Protein AF-A0A059F5L5-F1 (afdb_monomer_lite)

Sequence (81 aa):
NQTNRIFREHLTVNHSIGFLNYENNCHTNSIEGNWSAIKSKIGRRFRTNDFIDIYLIRFMLKRNENGNVFNNLIKYLFRFF

InterPro domains:
  IPR053164 IS1016-like transposase [PTHR47163] (4-76)

pLDDT: mean 76.48, std 16.84, range [47.56, 94.31]

Secondary structure (DSSP, 8-state):
--HHHHTT------GGGGSEETTTTEEHHHHHHHHHHHHTTS-GGG-SHHHHHHHHHHHHHHHH--S-HHHHHHHHHHTT-

Foldseek 3Di:
DVVVVVVVPPVPPPPVVPQAPPVVRHGVVVVVVLVVVLVVVDDPVQPDPVRS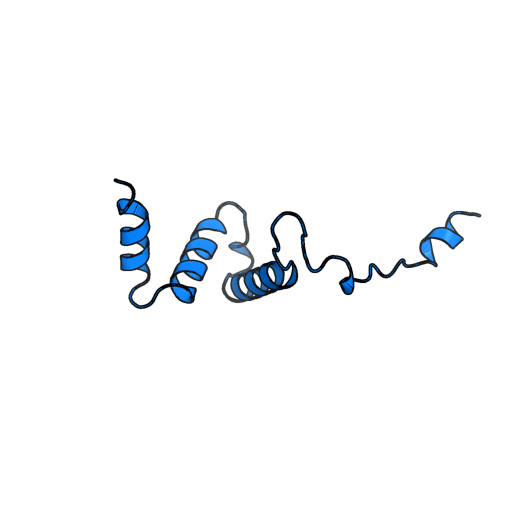VVSSLQSCCVVPHDDDSVVVVVCVVPVVD

Organism: NCBI:txid1288291

Structure (mmCIF, N/CA/C/O backbone):
data_AF-A0A059F5L5-F1
#
_entry.id   AF-A0A059F5L5-F1
#
loop_
_atom_site.group_PDB
_atom_site.id
_atom_site.type_symbol
_atom_site.label_atom_id
_atom_site.label_alt_id
_atom_site.label_comp_id
_atom_site.label_asym_id
_atom_site.label_entity_id
_atom_site.label_seq_id
_atom_site.pdbx_PDB_ins_code
_atom_site.Cartn_x
_atom_site.Cartn_y
_atom_site.Cartn_z
_atom_site.occupancy
_atom_site.B_iso_or_equiv
_atom_site.auth_seq_id
_atom_site.auth_comp_id
_atom_site.auth_asym_id
_atom_site.auth_atom_id
_atom_site.pdbx_PDB_model_num
ATOM 1 N N . ASN A 1 1 ? 26.417 -23.113 -37.058 1.00 50.47 1 ASN A N 1
ATOM 2 C CA . ASN A 1 1 ? 25.931 -22.962 -35.663 1.00 50.47 1 ASN A CA 1
ATOM 3 C C . ASN A 1 1 ? 25.608 -21.507 -35.359 1.00 50.47 1 ASN A C 1
ATOM 5 O O . ASN A 1 1 ? 26.394 -20.801 -34.741 1.00 50.47 1 ASN A O 1
ATOM 9 N N . GLN A 1 2 ? 24.459 -21.055 -35.855 1.00 47.56 2 GLN A N 1
ATOM 10 C CA . GLN A 1 2 ? 23.996 -19.662 -35.813 1.00 47.56 2 GLN A CA 1
ATOM 11 C C . GLN A 1 2 ? 23.415 -19.277 -34.440 1.00 47.56 2 GLN A C 1
ATOM 13 O O . GLN A 1 2 ? 23.455 -18.116 -34.043 1.00 47.56 2 GLN A O 1
ATOM 18 N N . THR A 1 3 ? 22.988 -20.278 -33.667 1.00 50.50 3 THR A N 1
ATOM 19 C CA . THR A 1 3 ? 22.375 -20.145 -32.340 1.00 50.50 3 THR A CA 1
ATOM 20 C C . THR A 1 3 ? 23.315 -19.527 -31.298 1.00 50.50 3 THR A C 1
ATOM 22 O O . THR A 1 3 ? 22.879 -18.714 -30.495 1.00 50.50 3 THR A O 1
ATOM 25 N N . ASN A 1 4 ? 24.623 -19.810 -31.351 1.00 51.34 4 ASN A N 1
ATOM 26 C CA . ASN A 1 4 ? 25.601 -19.284 -30.381 1.00 51.34 4 ASN A CA 1
ATOM 27 C C . ASN A 1 4 ? 25.950 -17.797 -30.566 1.00 51.34 4 ASN A C 1
ATOM 29 O O . ASN A 1 4 ? 26.566 -17.204 -29.682 1.00 51.34 4 ASN A O 1
ATOM 33 N N . ARG A 1 5 ? 25.591 -17.184 -31.702 1.00 49.56 5 ARG A N 1
ATOM 34 C CA . ARG A 1 5 ? 25.854 -15.758 -31.954 1.00 49.56 5 ARG A CA 1
ATOM 35 C C . ARG A 1 5 ? 24.768 -14.872 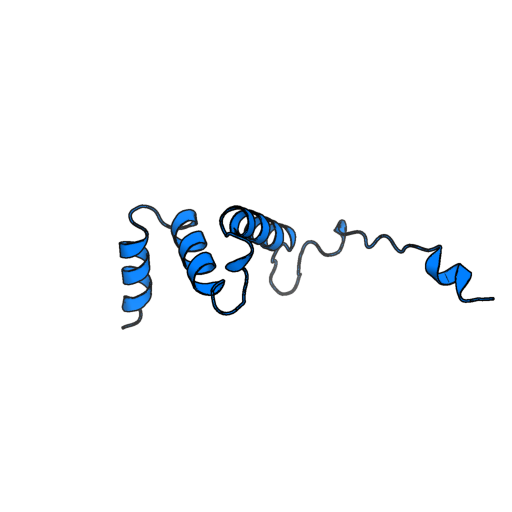-31.336 1.00 49.56 5 ARG A C 1
ATOM 37 O O . ARG A 1 5 ? 25.092 -13.831 -30.783 1.00 49.56 5 ARG A O 1
ATOM 44 N N . ILE A 1 6 ? 23.520 -15.349 -31.341 1.00 53.81 6 ILE A N 1
ATOM 45 C CA . ILE A 1 6 ? 22.341 -14.629 -30.833 1.00 53.81 6 ILE A CA 1
ATOM 46 C C . ILE A 1 6 ? 22.398 -14.459 -29.303 1.00 53.81 6 ILE A C 1
ATOM 48 O O . ILE A 1 6 ? 22.029 -13.411 -28.796 1.00 53.81 6 ILE A O 1
ATOM 52 N N . PHE A 1 7 ? 22.934 -15.435 -28.559 1.00 51.34 7 PHE A N 1
ATOM 53 C CA . PHE A 1 7 ? 23.066 -15.332 -27.094 1.00 51.34 7 PHE A CA 1
ATOM 54 C C . PHE A 1 7 ? 24.285 -14.524 -26.612 1.00 51.34 7 PHE A C 1
ATOM 56 O O . PHE A 1 7 ? 24.377 -14.219 -25.425 1.00 51.34 7 PHE A O 1
ATOM 63 N N . ARG A 1 8 ? 25.246 -14.199 -27.493 1.00 48.69 8 ARG A N 1
ATOM 64 C CA . ARG A 1 8 ? 26.420 -13.374 -27.137 1.00 48.69 8 ARG A CA 1
ATOM 65 C C . ARG A 1 8 ? 26.111 -11.884 -27.143 1.00 48.69 8 ARG A C 1
ATOM 67 O O . ARG A 1 8 ? 26.725 -11.139 -26.385 1.00 48.69 8 ARG A O 1
ATOM 74 N N . GLU A 1 9 ? 25.151 -11.463 -27.953 1.00 49.66 9 GLU A N 1
ATOM 75 C CA . GLU A 1 9 ? 24.567 -10.133 -27.859 1.00 49.66 9 GLU A CA 1
ATOM 76 C C . GLU A 1 9 ? 23.498 -10.174 -26.774 1.00 49.66 9 GLU A C 1
ATOM 78 O O .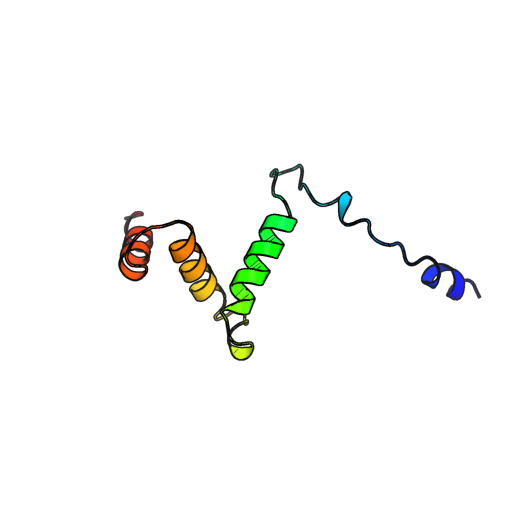 GLU A 1 9 ? 22.299 -10.235 -27.034 1.00 49.66 9 GLU A O 1
ATOM 83 N N . HIS A 1 10 ? 23.946 -10.174 -25.519 1.00 52.09 10 HIS A N 1
ATOM 84 C CA . HIS A 1 10 ? 23.097 -9.729 -24.429 1.00 52.09 10 HIS A CA 1
ATOM 85 C C . HIS A 1 10 ? 22.726 -8.282 -24.773 1.00 52.09 10 HIS A C 1
ATOM 87 O O . HIS A 1 10 ? 23.501 -7.358 -24.531 1.00 52.09 10 HIS A O 1
ATOM 93 N N . LEU A 1 11 ? 21.583 -8.093 -25.437 1.00 50.53 11 LEU A N 1
ATOM 94 C CA . LEU A 1 11 ? 20.978 -6.786 -25.624 1.00 50.53 11 LEU A CA 1
ATOM 95 C C . LEU A 1 11 ? 20.669 -6.301 -24.215 1.00 50.53 11 LEU A C 1
ATOM 97 O O . LEU A 1 11 ? 19.650 -6.661 -23.626 1.00 50.53 11 LEU A O 1
ATOM 101 N N . THR A 1 12 ? 21.604 -5.563 -23.624 1.00 49.09 12 THR A N 1
ATOM 102 C CA . THR A 1 12 ? 21.359 -4.835 -22.393 1.00 49.09 12 THR A CA 1
ATOM 103 C C . THR A 1 12 ? 20.235 -3.878 -22.730 1.00 49.09 12 THR A C 1
ATOM 105 O O . THR A 1 12 ? 20.446 -2.871 -23.406 1.00 49.09 12 THR A O 1
ATOM 108 N N . VAL A 1 13 ? 19.015 -4.248 -22.344 1.00 49.09 13 VAL A N 1
ATOM 109 C CA . VAL A 1 13 ? 17.858 -3.376 -22.460 1.00 49.09 13 VAL A CA 1
ATOM 110 C C . VAL A 1 13 ? 18.227 -2.150 -21.645 1.00 49.09 13 VAL A C 1
ATOM 112 O O . VAL A 1 13 ? 18.353 -2.216 -20.422 1.00 49.09 13 VAL A O 1
ATOM 115 N N . ASN A 1 14 ? 18.519 -1.051 -22.334 1.00 47.97 14 ASN A N 1
ATOM 116 C CA . ASN A 1 14 ? 18.799 0.217 -21.694 1.00 47.97 14 ASN A CA 1
ATOM 117 C C . ASN A 1 14 ? 17.510 0.619 -20.970 1.00 47.97 14 ASN A C 1
ATOM 119 O O . ASN A 1 14 ? 16.583 1.149 -21.583 1.00 47.97 14 ASN A O 1
ATOM 123 N N . HIS A 1 15 ? 17.442 0.346 -19.663 1.00 53.84 15 HIS A N 1
ATOM 124 C CA . HIS A 1 15 ? 16.324 0.747 -18.807 1.00 53.84 15 HIS A CA 1
ATOM 125 C C . HIS A 1 15 ? 16.058 2.265 -18.883 1.00 53.84 15 HIS A C 1
ATOM 127 O O . HIS A 1 15 ? 14.953 2.696 -18.585 1.00 53.84 15 HIS A O 1
ATOM 133 N N . SER A 1 16 ? 17.018 3.059 -19.379 1.00 55.88 16 SER A N 1
ATOM 134 C CA . SER A 1 16 ? 16.902 4.493 -19.669 1.00 55.88 16 SER A CA 1
ATOM 135 C C . SER A 1 16 ? 15.821 4.892 -20.676 1.00 55.88 16 SER A C 1
ATOM 137 O O . SER A 1 16 ? 15.257 5.973 -20.532 1.00 55.88 16 SER A O 1
ATOM 139 N N . ILE A 1 17 ? 15.499 4.053 -21.666 1.00 54.56 17 ILE A N 1
ATOM 140 C CA . ILE A 1 17 ? 14.612 4.436 -22.784 1.00 54.56 17 ILE A CA 1
ATOM 141 C C . ILE A 1 17 ? 13.122 4.210 -22.445 1.00 54.56 17 ILE A C 1
ATOM 143 O O . ILE A 1 17 ? 12.250 4.823 -23.050 1.00 54.56 17 ILE A O 1
ATOM 147 N N . GLY A 1 18 ? 12.815 3.395 -21.429 1.00 55.41 18 GLY A N 1
ATOM 148 C CA . GLY A 1 18 ? 11.443 3.036 -21.030 1.00 55.41 18 GLY A CA 1
ATOM 149 C C . GLY A 1 18 ? 10.952 3.679 -19.729 1.00 55.41 18 GLY A C 1
ATOM 150 O O . GLY A 1 18 ? 9.975 3.207 -19.145 1.00 55.41 18 GLY A O 1
ATOM 151 N N . PHE A 1 19 ? 11.642 4.704 -19.219 1.00 53.81 19 PHE A N 1
ATOM 152 C CA . PHE A 1 19 ? 11.310 5.285 -17.914 1.00 53.81 19 PHE A CA 1
ATOM 153 C C . PHE A 1 19 ? 10.079 6.177 -17.908 1.00 53.81 19 PHE A C 1
ATOM 155 O O . PHE A 1 19 ? 9.529 6.397 -16.835 1.00 53.81 19 PHE A O 1
ATOM 162 N N . LEU A 1 20 ? 9.659 6.692 -19.061 1.00 57.47 20 LEU A N 1
ATOM 163 C CA . LEU A 1 20 ? 8.448 7.485 -19.207 1.00 57.47 20 LEU A CA 1
ATOM 164 C C . LEU A 1 20 ? 7.501 6.717 -20.124 1.00 57.47 20 LEU A C 1
ATOM 166 O O . LEU A 1 20 ? 7.810 6.508 -21.296 1.00 57.47 20 LEU A O 1
ATOM 170 N N . ASN A 1 21 ? 6.352 6.291 -19.610 1.00 64.75 21 ASN A N 1
ATOM 171 C CA . ASN A 1 21 ? 5.274 5.895 -20.502 1.00 64.75 21 ASN A CA 1
ATOM 172 C C . ASN A 1 21 ? 4.643 7.180 -21.059 1.00 64.75 21 ASN A C 1
ATOM 174 O O . ASN A 1 21 ? 3.954 7.894 -20.336 1.00 64.75 21 ASN A O 1
ATOM 178 N N . TYR A 1 22 ? 4.905 7.486 -22.329 1.00 64.44 22 TYR A N 1
ATOM 179 C CA . TYR A 1 22 ? 4.429 8.703 -22.993 1.00 64.44 22 TYR A CA 1
ATOM 180 C C . TYR A 1 22 ? 2.898 8.784 -23.124 1.00 64.44 22 TYR A C 1
ATOM 182 O O . TYR A 1 22 ? 2.373 9.871 -23.341 1.00 64.44 22 TYR A O 1
ATOM 190 N N . GLU A 1 23 ? 2.170 7.676 -22.960 1.00 70.12 23 GLU A N 1
ATOM 191 C CA . GLU A 1 23 ? 0.702 7.672 -23.019 1.00 70.12 23 GLU A CA 1
ATOM 192 C C . GLU A 1 23 ? 0.060 8.220 -21.739 1.00 70.12 23 GLU A C 1
ATOM 194 O O . GLU A 1 23 ? -1.026 8.791 -21.781 1.00 70.12 23 GLU A O 1
ATOM 199 N N . ASN A 1 24 ? 0.720 8.059 -20.589 1.00 70.44 24 ASN A N 1
ATOM 200 C CA . ASN A 1 24 ? 0.172 8.458 -19.288 1.00 70.44 24 ASN A CA 1
ATOM 201 C C . ASN A 1 24 ? 1.157 9.249 -18.410 1.00 70.44 24 ASN A C 1
ATOM 203 O O . ASN A 1 24 ? 0.865 9.504 -17.242 1.00 70.44 24 ASN A O 1
ATOM 207 N N . ASN A 1 25 ? 2.318 9.628 -18.957 1.00 67.62 25 ASN A N 1
ATOM 208 C CA . ASN A 1 25 ? 3.444 10.262 -18.262 1.00 67.62 25 ASN A CA 1
ATOM 209 C C . ASN A 1 25 ? 3.848 9.557 -16.954 1.00 67.62 25 ASN A C 1
ATOM 211 O O . ASN A 1 25 ? 4.420 10.172 -16.052 1.00 67.62 25 ASN A O 1
ATOM 215 N N . CYS A 1 26 ? 3.553 8.261 -16.818 1.00 64.44 26 CYS A N 1
ATOM 216 C CA . CYS A 1 26 ? 3.881 7.526 -15.611 1.00 64.44 26 CYS A CA 1
ATOM 217 C C . CYS A 1 26 ? 5.335 7.066 -15.666 1.00 64.44 26 CYS A C 1
ATOM 219 O O . CYS A 1 26 ? 5.760 6.389 -16.608 1.00 64.44 26 CYS A O 1
ATOM 221 N N . HIS A 1 27 ? 6.093 7.411 -14.626 1.00 71.94 27 HIS A N 1
ATOM 222 C CA . HIS A 1 27 ? 7.454 6.932 -14.480 1.00 71.94 27 HIS A CA 1
ATOM 223 C C . HIS A 1 27 ? 7.461 5.497 -13.949 1.00 71.94 27 HIS A C 1
ATOM 225 O O . HIS A 1 27 ? 7.057 5.250 -12.809 1.00 71.94 27 HIS A O 1
ATOM 231 N N . THR A 1 28 ? 7.973 4.546 -14.732 1.00 69.38 28 THR A N 1
ATOM 232 C CA . THR A 1 28 ? 8.083 3.133 -14.315 1.00 69.38 28 THR A CA 1
ATOM 233 C C . THR A 1 28 ? 8.920 2.982 -13.040 1.00 69.38 28 THR A C 1
ATOM 235 O O . THR A 1 28 ? 8.536 2.238 -12.138 1.00 69.38 28 THR A O 1
ATOM 238 N N . ASN A 1 29 ? 9.951 3.817 -12.869 1.00 72.69 29 ASN A N 1
ATOM 239 C CA . ASN A 1 29 ? 10.733 3.933 -11.629 1.00 72.69 29 ASN A CA 1
ATOM 240 C C . ASN A 1 29 ? 9.887 4.252 -10.390 1.00 72.69 29 ASN A C 1
ATOM 242 O O . ASN A 1 29 ? 10.165 3.762 -9.295 1.00 72.69 29 ASN A O 1
ATOM 246 N N . SER A 1 30 ? 8.846 5.074 -10.534 1.00 75.81 30 SER A N 1
ATOM 247 C CA . SER A 1 30 ? 7.956 5.413 -9.421 1.00 75.81 30 SER A CA 1
ATOM 248 C C . SER A 1 30 ? 7.082 4.223 -9.028 1.00 75.81 30 SER A C 1
ATOM 250 O O . SER A 1 30 ? 6.871 3.987 -7.836 1.00 75.81 30 SER A O 1
ATOM 252 N N . ILE A 1 31 ? 6.620 3.436 -10.006 1.00 80.44 31 ILE A N 1
ATOM 253 C CA . ILE A 1 31 ? 5.869 2.197 -9.760 1.00 80.44 31 ILE A CA 1
ATOM 254 C C . ILE A 1 31 ? 6.770 1.160 -9.078 1.00 80.44 31 ILE A C 1
ATOM 256 O O . ILE A 1 31 ? 6.393 0.603 -8.045 1.00 80.44 31 ILE A O 1
ATOM 260 N N . GLU A 1 32 ? 7.980 0.939 -9.594 1.00 82.69 32 GLU A N 1
ATOM 261 C CA . GLU A 1 32 ? 8.940 -0.013 -9.024 1.00 82.69 32 GLU A CA 1
ATOM 262 C C . GLU A 1 32 ? 9.375 0.380 -7.609 1.00 82.69 32 GLU A C 1
ATOM 264 O O . GLU A 1 32 ? 9.412 -0.466 -6.708 1.00 82.69 32 GLU A O 1
ATOM 269 N N . GLY A 1 33 ? 9.626 1.672 -7.377 1.00 84.56 33 GLY A N 1
ATOM 270 C CA . GLY A 1 33 ? 9.940 2.212 -6.056 1.00 84.56 33 GLY A CA 1
ATOM 271 C C . GLY A 1 33 ? 8.806 1.989 -5.054 1.00 84.56 33 GLY A C 1
ATOM 272 O O . GLY A 1 33 ? 9.044 1.527 -3.933 1.00 84.56 33 GLY A O 1
ATOM 273 N N . ASN A 1 34 ? 7.557 2.229 -5.466 1.00 84.62 34 ASN A N 1
ATOM 274 C CA . ASN A 1 34 ? 6.382 1.928 -4.647 1.00 84.62 34 ASN A CA 1
ATOM 275 C C . ASN A 1 34 ? 6.295 0.435 -4.330 1.00 84.62 34 ASN A C 1
ATOM 277 O O . ASN A 1 34 ? 6.151 0.054 -3.166 1.00 84.62 34 ASN A O 1
ATOM 281 N N . TRP A 1 35 ? 6.446 -0.417 -5.342 1.00 87.12 35 TRP A N 1
ATOM 282 C CA . TRP A 1 35 ? 6.377 -1.864 -5.178 1.00 87.12 35 TRP A CA 1
ATOM 283 C C . TRP A 1 35 ? 7.466 -2.403 -4.247 1.00 87.12 35 TRP A C 1
ATOM 285 O O . TRP A 1 35 ? 7.207 -3.272 -3.411 1.00 87.12 35 TRP A O 1
ATOM 295 N N . SER A 1 36 ? 8.682 -1.863 -4.336 1.00 89.06 36 SER A N 1
ATOM 296 C CA . SER A 1 36 ? 9.779 -2.185 -3.422 1.00 89.06 36 SER A CA 1
ATOM 297 C C . SER A 1 36 ? 9.429 -1.835 -1.969 1.00 89.06 36 SER A C 1
ATOM 299 O O . SER A 1 36 ? 9.529 -2.686 -1.078 1.00 89.06 36 SER A O 1
ATOM 301 N N . ALA A 1 37 ? 8.917 -0.621 -1.734 1.00 89.12 37 ALA A N 1
ATOM 302 C CA . ALA A 1 37 ? 8.520 -0.147 -0.407 1.00 89.12 37 ALA A CA 1
ATOM 303 C C . ALA A 1 37 ? 7.328 -0.918 0.194 1.00 89.12 37 ALA A C 1
ATOM 305 O O . ALA A 1 37 ? 7.219 -1.041 1.416 1.00 89.12 37 ALA A O 1
ATOM 306 N N . ILE A 1 38 ? 6.433 -1.439 -0.646 1.00 89.25 38 ILE A N 1
ATOM 307 C CA . ILE A 1 38 ? 5.322 -2.301 -0.230 1.00 89.25 38 ILE A CA 1
ATOM 308 C C . ILE A 1 38 ? 5.853 -3.684 0.155 1.00 89.25 38 ILE A C 1
ATOM 310 O O . ILE A 1 38 ? 5.606 -4.158 1.266 1.00 89.25 38 ILE A O 1
ATOM 314 N N . LYS A 1 39 ? 6.649 -4.317 -0.720 1.00 87.31 39 LYS A N 1
ATOM 315 C CA . LYS A 1 39 ? 7.214 -5.653 -0.476 1.00 87.31 39 LYS A CA 1
ATOM 316 C C . LYS A 1 39 ? 8.052 -5.705 0.797 1.00 87.31 39 LYS A C 1
ATOM 318 O O . LYS A 1 39 ? 7.974 -6.704 1.509 1.00 87.31 39 LYS A O 1
ATOM 323 N N . SER A 1 40 ? 8.816 -4.662 1.116 1.00 90.25 40 SER A N 1
ATOM 324 C CA . SER A 1 40 ? 9.623 -4.629 2.345 1.00 90.25 40 SER A CA 1
ATOM 325 C C . SER A 1 40 ? 8.782 -4.705 3.627 1.00 90.25 40 SER A C 1
ATOM 327 O O . SER A 1 40 ? 9.278 -5.170 4.649 1.00 90.25 40 SER A O 1
ATOM 329 N N . LYS A 1 41 ? 7.499 -4.323 3.570 1.00 86.81 41 LYS A N 1
ATOM 330 C CA . LYS A 1 41 ? 6.571 -4.303 4.715 1.00 86.81 41 LYS A CA 1
ATOM 331 C C . LYS A 1 41 ? 5.627 -5.507 4.779 1.00 86.81 41 LYS A C 1
ATOM 333 O O . LYS A 1 41 ? 4.871 -5.620 5.742 1.00 86.81 41 LYS A O 1
ATOM 338 N N . ILE A 1 42 ? 5.639 -6.379 3.769 1.00 88.25 42 ILE A N 1
ATOM 339 C CA . ILE A 1 42 ? 4.759 -7.551 3.671 1.00 88.25 42 ILE A CA 1
ATOM 340 C C . ILE A 1 42 ? 5.610 -8.820 3.720 1.00 88.25 42 ILE A C 1
ATOM 342 O O . ILE A 1 42 ? 6.530 -9.005 2.913 1.00 88.25 42 ILE A O 1
ATOM 346 N N . GLY A 1 43 ? 5.280 -9.726 4.643 1.00 88.00 43 GLY A N 1
ATOM 347 C CA . GLY A 1 43 ? 5.898 -11.050 4.703 1.00 88.00 43 GLY A CA 1
ATOM 348 C C . GLY A 1 43 ? 5.643 -11.839 3.417 1.00 88.00 43 GLY A C 1
ATOM 349 O O . GLY A 1 43 ? 4.566 -11.748 2.840 1.00 88.00 43 GLY A O 1
ATOM 350 N N . ARG A 1 44 ? 6.620 -12.631 2.954 1.00 86.69 44 ARG A N 1
ATOM 351 C CA . ARG A 1 44 ? 6.557 -13.313 1.641 1.00 86.69 44 ARG A CA 1
ATOM 352 C C . ARG A 1 44 ? 5.260 -14.105 1.410 1.00 86.69 44 ARG A C 1
ATOM 354 O O . ARG A 1 44 ? 4.745 -14.072 0.303 1.00 86.69 44 ARG A O 1
ATOM 361 N N . ARG A 1 45 ? 4.716 -14.749 2.451 1.00 86.62 45 ARG A N 1
ATOM 362 C CA . ARG A 1 45 ? 3.471 -15.543 2.391 1.00 86.62 45 ARG A CA 1
ATOM 363 C C . ARG A 1 45 ? 2.212 -14.724 2.077 1.00 86.62 45 ARG A C 1
ATOM 365 O O . ARG A 1 45 ? 1.248 -15.288 1.592 1.00 86.62 45 ARG A O 1
ATOM 372 N N . PHE A 1 46 ? 2.234 -13.417 2.332 1.00 84.88 46 PHE A N 1
ATOM 373 C CA . PHE A 1 46 ? 1.104 -12.505 2.123 1.00 84.88 46 PHE A CA 1
ATOM 374 C C . PHE A 1 46 ? 1.224 -11.690 0.827 1.00 84.88 46 PHE A C 1
ATOM 376 O O . PHE A 1 46 ? 0.439 -10.781 0.585 1.00 84.88 46 PHE A O 1
ATOM 383 N N . ARG A 1 47 ? 2.230 -11.984 -0.008 1.00 86.12 47 ARG A N 1
ATOM 384 C CA . ARG A 1 47 ? 2.427 -11.357 -1.325 1.00 86.12 47 ARG A CA 1
ATOM 385 C C . ARG A 1 47 ? 1.720 -12.160 -2.421 1.00 86.12 47 ARG A C 1
ATOM 387 O O . ARG A 1 47 ? 2.313 -12.436 -3.458 1.00 86.12 47 ARG A O 1
ATOM 394 N N . THR A 1 48 ? 0.495 -12.592 -2.150 1.00 88.50 48 THR A N 1
ATOM 395 C CA . THR A 1 48 ? -0.379 -13.269 -3.115 1.00 88.50 48 THR A CA 1
ATOM 396 C C . THR A 1 48 ? -1.463 -12.300 -3.571 1.00 88.50 48 THR A C 1
ATOM 398 O O . THR A 1 48 ? -1.742 -11.322 -2.875 1.00 88.50 48 THR A O 1
ATOM 401 N N . ASN A 1 49 ? -2.081 -12.568 -4.723 1.00 85.56 49 ASN A N 1
ATOM 402 C CA . ASN A 1 49 ? -3.142 -11.710 -5.259 1.00 85.56 49 ASN A CA 1
ATOM 403 C C . ASN A 1 49 ? -4.312 -11.552 -4.276 1.00 85.56 49 ASN A C 1
ATOM 405 O O . ASN A 1 49 ? -4.837 -10.458 -4.140 1.00 85.56 49 ASN A O 1
ATOM 409 N N . ASP A 1 50 ? -4.630 -12.593 -3.506 1.00 86.25 50 ASP A N 1
ATOM 410 C CA . ASP A 1 50 ? -5.746 -12.563 -2.550 1.00 86.25 50 ASP A CA 1
ATOM 411 C C . ASP A 1 50 ? -5.534 -11.582 -1.388 1.00 86.25 50 ASP A C 1
ATOM 413 O O . ASP A 1 50 ? -6.491 -11.101 -0.786 1.00 86.25 50 ASP A O 1
ATOM 417 N N . PHE A 1 51 ? -4.277 -11.290 -1.041 1.00 84.69 51 PHE A N 1
ATOM 418 C CA . PHE A 1 51 ? -3.945 -10.455 0.114 1.00 84.69 51 PHE A CA 1
ATOM 419 C C . PHE A 1 51 ? -3.311 -9.121 -0.265 1.00 84.69 51 PHE A C 1
ATOM 421 O O . PHE A 1 51 ? -3.305 -8.203 0.553 1.00 84.69 51 PHE A O 1
ATOM 428 N N . ILE A 1 52 ? -2.754 -8.980 -1.468 1.00 87.69 52 ILE A N 1
ATOM 429 C CA . ILE A 1 52 ? -1.951 -7.806 -1.813 1.00 87.69 52 ILE A CA 1
ATOM 430 C C . ILE A 1 52 ? -2.762 -6.505 -1.772 1.00 87.69 52 ILE A C 1
ATOM 432 O O . ILE A 1 52 ? -2.244 -5.489 -1.302 1.00 87.69 52 ILE A O 1
ATOM 436 N N . ASP A 1 53 ? -4.038 -6.548 -2.152 1.00 88.94 53 ASP A N 1
ATOM 437 C CA . ASP A 1 53 ? -4.901 -5.370 -2.273 1.00 88.94 53 ASP A CA 1
ATOM 438 C C . ASP A 1 53 ? -5.069 -4.622 -0.947 1.00 88.94 53 ASP A C 1
ATOM 440 O O . ASP A 1 53 ? -4.863 -3.407 -0.883 1.00 88.94 53 ASP A O 1
ATOM 444 N N . ILE A 1 54 ? -5.341 -5.331 0.156 1.00 88.88 54 ILE A N 1
ATOM 445 C CA . ILE A 1 54 ? -5.505 -4.677 1.463 1.00 88.88 54 ILE A CA 1
ATOM 446 C C . ILE A 1 54 ? -4.197 -4.032 1.939 1.00 88.88 54 ILE A C 1
ATOM 448 O O . ILE A 1 54 ? -4.203 -2.969 2.570 1.00 88.88 54 ILE A O 1
ATOM 452 N N . TYR A 1 55 ? -3.048 -4.626 1.604 1.00 89.62 55 TYR A N 1
ATOM 453 C CA . TYR A 1 55 ? -1.757 -4.030 1.929 1.00 89.62 55 TYR A CA 1
ATOM 454 C C . TYR A 1 55 ? -1.434 -2.822 1.052 1.00 89.62 55 TYR A C 1
ATOM 456 O O . TYR A 1 55 ? -0.842 -1.869 1.569 1.00 89.62 55 TYR A O 1
ATOM 464 N N . LEU A 1 56 ? -1.832 -2.836 -0.224 1.00 90.12 56 LEU A N 1
ATOM 465 C CA . LEU A 1 56 ? -1.725 -1.688 -1.125 1.00 90.12 56 LEU A CA 1
ATOM 466 C C . LEU A 1 56 ? -2.552 -0.519 -0.602 1.00 90.12 56 LEU A C 1
ATOM 468 O O . LEU A 1 56 ? -2.003 0.564 -0.403 1.00 90.12 56 LEU A O 1
ATOM 472 N N . ILE A 1 57 ? -3.825 -0.751 -0.278 1.00 91.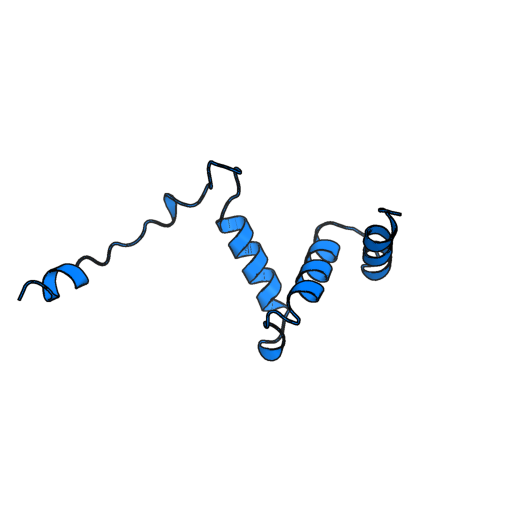88 57 ILE A N 1
ATOM 473 C CA . ILE A 1 57 ? -4.715 0.270 0.289 1.00 91.88 57 ILE A CA 1
ATOM 474 C C . ILE A 1 57 ? -4.098 0.848 1.564 1.00 91.88 57 ILE A C 1
ATOM 476 O O . ILE A 1 57 ? -3.911 2.060 1.682 1.00 91.88 57 ILE A O 1
ATOM 480 N N . ARG A 1 58 ? -3.682 -0.011 2.502 1.00 91.56 58 ARG A N 1
ATOM 481 C CA . ARG A 1 58 ? -3.051 0.429 3.753 1.00 91.56 58 ARG A CA 1
ATOM 482 C C . ARG A 1 58 ? -1.778 1.243 3.511 1.00 91.56 58 ARG A C 1
ATOM 484 O O . ARG A 1 58 ? -1.518 2.199 4.242 1.00 91.56 58 ARG A O 1
ATOM 491 N N . PHE A 1 59 ? -0.958 0.849 2.538 1.00 91.06 59 PHE A N 1
ATOM 492 C CA . PHE A 1 59 ? 0.262 1.570 2.184 1.00 91.06 59 PHE A CA 1
ATOM 493 C C . PHE A 1 59 ? -0.052 2.955 1.615 1.00 91.06 59 PHE A C 1
ATOM 495 O O . PHE A 1 59 ? 0.537 3.934 2.073 1.00 91.06 59 PHE A O 1
ATOM 502 N N . MET A 1 60 ? -0.996 3.042 0.676 1.00 91.56 60 MET A N 1
ATOM 503 C CA . MET A 1 60 ? -1.400 4.304 0.055 1.00 91.56 60 MET A CA 1
ATOM 504 C C . MET A 1 60 ? -2.006 5.265 1.079 1.00 91.56 60 MET A C 1
ATOM 506 O O . MET A 1 60 ? -1.600 6.423 1.130 1.00 91.56 60 MET A O 1
ATOM 510 N N . LEU A 1 61 ? -2.885 4.778 1.961 1.00 94.06 61 LEU A N 1
ATOM 511 C CA . LEU A 1 61 ? -3.461 5.589 3.038 1.00 94.06 61 LEU A CA 1
ATOM 512 C C . LEU A 1 61 ? -2.382 6.139 3.974 1.00 94.06 61 LEU A C 1
ATOM 514 O O . LEU A 1 61 ? 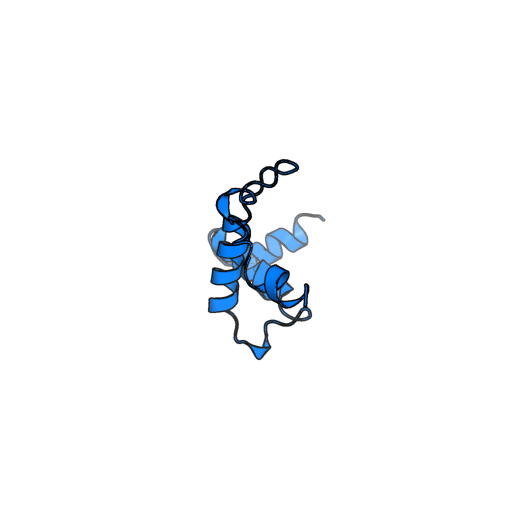-2.404 7.315 4.303 1.00 94.06 61 LEU A O 1
ATOM 518 N N . LYS A 1 62 ? -1.400 5.318 4.369 1.00 92.00 62 LYS A N 1
ATOM 519 C CA . LYS A 1 62 ? -0.292 5.776 5.226 1.00 92.00 62 LYS A CA 1
ATOM 520 C C . LYS A 1 62 ? 0.620 6.805 4.566 1.00 92.00 62 LYS A C 1
ATOM 522 O O . LYS A 1 62 ? 1.309 7.526 5.277 1.00 92.00 62 LYS A O 1
ATOM 527 N N . ARG A 1 63 ? 0.725 6.784 3.238 1.00 90.88 63 ARG A N 1
ATOM 528 C CA . ARG A 1 63 ? 1.635 7.657 2.494 1.00 90.88 63 ARG A CA 1
ATOM 529 C C . ARG A 1 63 ? 0.991 8.990 2.132 1.00 90.88 63 ARG A C 1
ATOM 531 O O . ARG A 1 63 ? 1.672 10.006 2.173 1.00 90.88 63 ARG A O 1
ATOM 538 N N . ASN A 1 64 ? -0.275 8.953 1.733 1.00 92.00 64 ASN A N 1
ATOM 539 C CA . ASN A 1 64 ? -0.953 10.089 1.115 1.00 92.00 64 ASN A CA 1
ATOM 540 C C . ASN A 1 64 ? -1.895 10.812 2.082 1.00 92.00 64 ASN A C 1
ATOM 542 O O . ASN A 1 64 ? -2.256 11.955 1.827 1.00 92.00 64 ASN A O 1
ATOM 546 N N . GLU A 1 65 ? -2.285 10.171 3.186 1.00 94.06 65 GLU A N 1
ATOM 547 C CA . GLU A 1 65 ? -3.168 10.769 4.179 1.00 94.06 65 GLU A CA 1
ATOM 548 C C . GLU A 1 65 ? -2.472 10.900 5.529 1.00 94.06 65 GLU A C 1
ATOM 550 O O . GLU A 1 65 ? -1.721 10.028 5.969 1.00 94.06 65 GLU A O 1
ATOM 555 N N . ASN A 1 66 ? -2.809 11.977 6.229 1.00 92.75 66 ASN A N 1
ATOM 556 C CA . ASN A 1 66 ? -2.434 12.161 7.620 1.00 92.75 66 ASN A CA 1
ATOM 557 C C . ASN A 1 66 ? -3.475 11.519 8.551 1.00 92.75 66 ASN A C 1
ATOM 559 O O . ASN A 1 66 ? -4.631 11.306 8.181 1.00 92.75 66 ASN A O 1
ATOM 563 N N . GLY A 1 67 ? -3.077 11.252 9.795 1.00 91.62 67 GLY A N 1
ATOM 564 C CA . GLY A 1 67 ? -3.983 10.765 10.834 1.00 91.62 67 GLY A CA 1
ATOM 565 C C . GLY A 1 67 ? -4.202 9.250 10.824 1.00 91.62 67 GLY A C 1
ATOM 566 O O . GLY A 1 67 ? -3.355 8.467 10.392 1.00 91.62 67 GLY A O 1
ATOM 567 N N . ASN A 1 68 ? -5.327 8.819 11.396 1.00 94.31 68 ASN A N 1
ATOM 568 C CA . ASN A 1 68 ? -5.593 7.403 11.624 1.00 94.31 68 ASN A CA 1
ATOM 569 C C . ASN A 1 68 ? -5.987 6.682 10.320 1.00 94.31 68 ASN A C 1
ATOM 571 O O . ASN A 1 68 ? -6.938 7.062 9.640 1.00 94.31 68 ASN A O 1
ATOM 575 N N . VAL A 1 69 ? -5.282 5.591 10.011 1.00 92.69 69 VAL A N 1
ATOM 576 C CA . VAL A 1 69 ? -5.486 4.799 8.785 1.00 92.69 69 VAL A CA 1
ATOM 577 C C . VAL A 1 69 ? -6.892 4.213 8.689 1.00 92.69 69 VAL A C 1
ATOM 579 O O . VAL A 1 69 ? -7.448 4.176 7.598 1.00 92.69 69 VAL A O 1
ATOM 582 N N . PHE A 1 70 ? -7.471 3.763 9.803 1.00 92.75 70 PHE A N 1
ATOM 583 C CA . PHE A 1 70 ? -8.818 3.199 9.819 1.00 92.75 70 PHE A CA 1
ATOM 584 C C . PHE A 1 70 ? -9.865 4.273 9.519 1.00 92.75 70 PHE A C 1
ATOM 586 O O . PHE A 1 70 ? -10.713 4.070 8.658 1.00 92.75 70 PHE A O 1
ATOM 593 N N . ASN A 1 71 ? -9.747 5.457 10.127 1.00 94.19 71 ASN A N 1
ATOM 594 C CA . ASN A 1 71 ? -10.645 6.576 9.825 1.00 94.19 71 ASN A CA 1
ATOM 595 C C . ASN A 1 71 ? -10.551 6.988 8.355 1.00 94.19 71 ASN A C 1
ATOM 597 O O . ASN A 1 71 ? -11.573 7.224 7.719 1.00 94.19 71 ASN A O 1
ATOM 601 N N . ASN A 1 72 ? -9.338 7.027 7.797 1.00 94.25 72 ASN A N 1
ATOM 602 C CA . ASN A 1 72 ? -9.152 7.326 6.381 1.00 94.25 72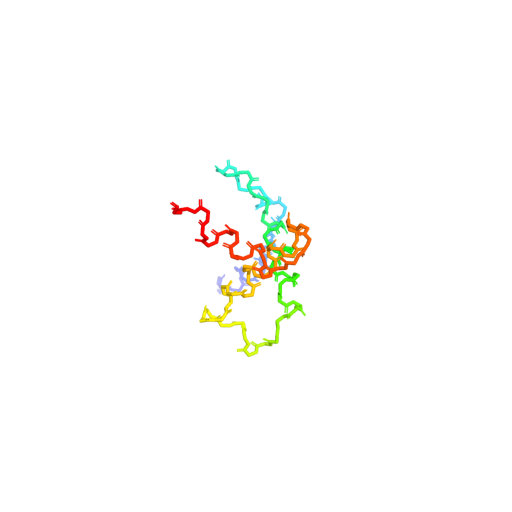 ASN A CA 1
ATOM 603 C C . ASN A 1 72 ? -9.725 6.219 5.483 1.00 94.25 72 ASN A C 1
ATOM 605 O O . ASN A 1 72 ? -10.331 6.523 4.462 1.00 94.25 72 ASN A O 1
ATOM 609 N N . LEU A 1 73 ? -9.604 4.947 5.871 1.00 93.75 73 LEU A N 1
ATOM 610 C CA . LEU A 1 73 ? -10.232 3.835 5.154 1.00 93.75 73 LEU A CA 1
ATOM 611 C C . LEU A 1 73 ? -11.760 3.982 5.123 1.00 93.75 73 LEU A C 1
ATOM 613 O O . LEU A 1 73 ? -12.350 3.916 4.050 1.00 93.75 73 LEU A O 1
ATOM 617 N N . ILE A 1 74 ? -12.386 4.239 6.274 1.00 94.06 74 ILE A N 1
ATOM 618 C CA . ILE A 1 74 ? -13.833 4.475 6.386 1.00 94.06 74 ILE A CA 1
ATOM 619 C C . ILE A 1 74 ? -14.241 5.705 5.567 1.00 94.06 74 ILE A C 1
ATOM 621 O O . ILE A 1 74 ? -15.166 5.621 4.765 1.00 94.06 74 ILE A O 1
ATOM 625 N N . LYS A 1 75 ? -13.502 6.816 5.684 1.00 92.19 75 LYS A N 1
ATOM 626 C CA . LYS A 1 75 ? -13.691 8.019 4.860 1.00 92.19 75 LYS A CA 1
ATOM 627 C C . LYS A 1 75 ? -13.740 7.658 3.379 1.00 92.19 75 LYS A C 1
ATOM 629 O O . LYS A 1 75 ? -14.643 8.110 2.702 1.00 92.19 75 LYS A O 1
ATOM 634 N N . TYR A 1 76 ? -12.811 6.859 2.860 1.00 90.94 76 TYR A N 1
ATOM 635 C CA . TYR A 1 76 ? -12.804 6.522 1.433 1.00 90.94 76 TYR A CA 1
ATOM 636 C C . TYR A 1 76 ? -13.849 5.478 1.025 1.00 90.94 76 TYR A C 1
ATOM 638 O O . TYR A 1 76 ? -14.360 5.563 -0.088 1.00 90.94 76 TYR A O 1
ATOM 646 N N . LEU A 1 77 ? -14.208 4.539 1.904 1.00 90.50 77 LEU A N 1
ATOM 647 C CA . LEU A 1 77 ? -15.256 3.547 1.636 1.00 90.50 77 LEU A CA 1
ATOM 648 C C . LEU A 1 77 ? -16.655 4.170 1.571 1.00 90.50 77 LEU A C 1
ATOM 650 O O . LEU A 1 77 ? -17.462 3.772 0.739 1.00 90.50 77 LEU A O 1
ATOM 654 N N . PHE A 1 78 ? -16.934 5.148 2.434 1.00 88.56 78 PHE A N 1
ATOM 655 C CA . PHE A 1 78 ? -18.273 5.722 2.593 1.00 88.56 78 PHE A CA 1
ATOM 656 C C . PHE A 1 78 ? -18.438 7.116 1.980 1.00 88.56 78 PHE A C 1
ATOM 658 O O . PHE A 1 78 ? -19.517 7.680 2.056 1.00 88.56 78 PHE A O 1
ATOM 665 N N . ARG A 1 79 ? -17.403 7.688 1.350 1.00 72.12 79 ARG A N 1
ATOM 666 C CA . ARG A 1 79 ? -17.490 8.999 0.672 1.00 72.12 79 ARG A CA 1
ATOM 667 C C . ARG A 1 79 ? -18.149 8.951 -0.710 1.00 72.12 79 ARG A C 1
ATOM 669 O O . ARG A 1 79 ? -18.367 10.001 -1.302 1.00 72.12 79 ARG A O 1
ATOM 676 N N . PHE A 1 80 ? -18.436 7.758 -1.225 1.00 56.72 80 PHE A N 1
ATOM 677 C CA . PHE A 1 80 ? -19.104 7.553 -2.516 1.00 56.72 80 PHE A CA 1
ATOM 678 C C . PHE A 1 80 ? -20.584 7.141 -2.391 1.00 56.72 80 PHE A C 1
ATOM 680 O O . PHE A 1 80 ? -21.191 6.780 -3.397 1.00 56.72 80 PHE A O 1
ATOM 687 N N . PHE A 1 81 ? -21.154 7.225 -1.187 1.00 48.22 81 PHE A N 1
ATOM 688 C CA . PHE A 1 81 ? -22.592 7.150 -0.910 1.00 48.22 81 PHE A CA 1
ATOM 689 C C . PHE A 1 81 ? -23.043 8.467 -0.276 1.00 48.22 81 PHE A C 1
ATOM 691 O O . PHE A 1 81 ? -24.199 8.864 -0.529 1.00 48.22 81 PHE A O 1
#

Radius of gyration: 19.63 Å; chains: 1; bounding box: 49×35×47 Å